Protein AF-A0A976DNS8-F1 (afdb_monomer)

Secondary structure (DSSP, 8-state):
--HHHHHHHHHHHHHHHHHHHHHHHHHHHHHTTTT-TTS--TTHHHHHHHHHHHHHHHHHHHHHHHHS-----PPP--TTTT--------

pLDDT: mean 77.88, std 12.43, range [51.97, 95.5]

Structure (mmCIF, N/CA/C/O backbone):
data_AF-A0A976DNS8-F1
#
_entry.id   AF-A0A976DNS8-F1
#
loop_
_atom_site.group_PDB
_atom_site.id
_atom_site.type_symbol
_atom_site.label_atom_id
_atom_site.label_alt_id
_atom_site.label_comp_id
_atom_site.label_asym_id
_atom_site.label_entity_id
_atom_site.label_seq_id
_atom_site.pdbx_PDB_ins_code
_atom_site.Cartn_x
_atom_site.Cartn_y
_atom_site.Cartn_z
_atom_site.occupancy
_atom_site.B_iso_or_equiv
_atom_site.auth_seq_id
_atom_site.auth_comp_id
_atom_site.auth_asym_id
_atom_site.auth_atom_id
_atom_site.pdbx_PDB_model_num
ATOM 1 N N . LEU A 1 1 ? 23.045 8.433 -5.339 1.00 54.03 1 LEU A N 1
ATOM 2 C CA . LEU A 1 1 ? 21.920 9.071 -4.607 1.00 54.03 1 LEU A CA 1
ATOM 3 C C . LEU A 1 1 ? 21.160 10.069 -5.500 1.00 54.03 1 LEU A C 1
ATOM 5 O O . LEU A 1 1 ? 20.790 11.138 -5.047 1.00 54.03 1 LEU A O 1
ATOM 9 N N . GLY A 1 2 ? 20.943 9.736 -6.779 1.00 84.44 2 GLY A N 1
ATOM 10 C CA . GLY A 1 2 ? 20.151 10.562 -7.702 1.00 84.44 2 GLY A CA 1
ATOM 11 C C . GLY A 1 2 ? 18.684 10.124 -7.729 1.00 84.44 2 GLY A C 1
ATOM 12 O O . GLY A 1 2 ? 18.207 9.519 -6.769 1.00 84.44 2 GLY A O 1
ATOM 13 N N . ALA A 1 3 ? 18.000 10.343 -8.854 1.00 87.69 3 ALA A N 1
ATOM 14 C CA . ALA A 1 3 ? 16.566 10.086 -9.052 1.00 87.69 3 ALA A CA 1
ATOM 15 C C . ALA A 1 3 ? 16.037 8.753 -8.476 1.00 87.69 3 ALA A C 1
ATOM 17 O O . ALA A 1 3 ? 14.955 8.714 -7.901 1.00 87.69 3 ALA A O 1
ATOM 18 N N . TRP A 1 4 ? 16.815 7.670 -8.550 1.00 87.81 4 TRP A N 1
ATOM 19 C CA . TRP A 1 4 ? 16.428 6.362 -8.009 1.00 87.81 4 TRP A CA 1
ATOM 20 C C . TRP A 1 4 ? 16.285 6.332 -6.476 1.00 87.81 4 TRP A C 1
ATOM 22 O O . TRP A 1 4 ? 15.368 5.711 -5.943 1.00 87.81 4 TRP A O 1
ATOM 32 N N . GLY A 1 5 ? 17.168 7.029 -5.753 1.00 91.38 5 GLY A N 1
ATOM 33 C CA . GLY A 1 5 ? 17.077 7.149 -4.295 1.00 91.38 5 GLY A CA 1
ATOM 34 C C . GLY A 1 5 ? 15.905 8.033 -3.871 1.00 91.38 5 GLY A C 1
ATOM 35 O O . GLY A 1 5 ? 15.183 7.682 -2.943 1.00 91.38 5 GLY A O 1
ATOM 36 N N . ALA A 1 6 ? 15.676 9.129 -4.604 1.00 92.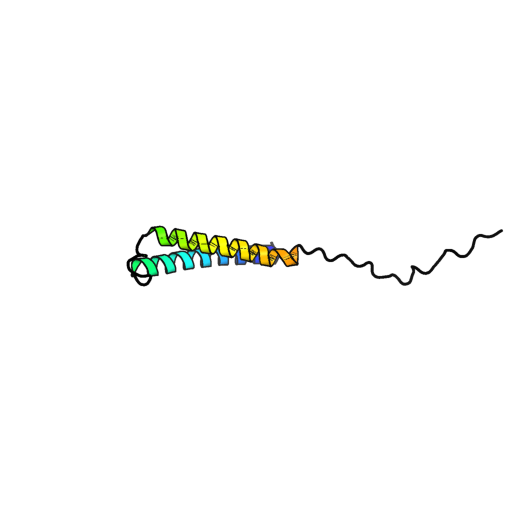62 6 ALA A N 1
ATOM 37 C CA . ALA A 1 6 ? 14.536 10.015 -4.383 1.00 92.62 6 ALA A CA 1
ATOM 38 C C . ALA A 1 6 ? 13.203 9.275 -4.580 1.00 92.62 6 ALA A C 1
ATOM 40 O O . ALA A 1 6 ? 12.352 9.309 -3.697 1.00 92.62 6 ALA A O 1
ATOM 41 N N . ALA A 1 7 ? 13.062 8.517 -5.674 1.00 92.69 7 ALA A N 1
ATOM 42 C CA . ALA A 1 7 ? 11.864 7.722 -5.944 1.00 92.69 7 ALA A CA 1
ATOM 43 C C . ALA A 1 7 ? 11.565 6.713 -4.821 1.00 92.69 7 ALA A C 1
ATOM 45 O O . ALA A 1 7 ? 10.422 6.602 -4.380 1.00 92.69 7 ALA A O 1
ATOM 46 N N . ARG A 1 8 ? 12.592 6.016 -4.308 1.00 91.75 8 ARG A N 1
ATOM 47 C CA . ARG A 1 8 ? 12.434 5.083 -3.179 1.00 91.75 8 ARG A CA 1
ATOM 48 C C . ARG A 1 8 ? 12.040 5.784 -1.884 1.00 91.75 8 ARG A C 1
ATOM 50 O O . ARG A 1 8 ? 11.158 5.291 -1.190 1.00 91.75 8 ARG A O 1
ATOM 57 N N . ALA A 1 9 ? 12.668 6.914 -1.566 1.00 94.69 9 ALA A N 1
ATOM 58 C CA . ALA A 1 9 ? 12.351 7.676 -0.362 1.00 94.69 9 ALA A CA 1
ATOM 59 C C . ALA A 1 9 ? 10.903 8.192 -0.385 1.00 94.69 9 ALA A C 1
ATOM 61 O O . ALA A 1 9 ? 10.187 8.043 0.604 1.00 94.69 9 ALA A O 1
ATOM 62 N N . THR A 1 10 ? 10.441 8.721 -1.523 1.00 93.38 10 THR A N 1
ATOM 63 C CA . THR A 1 10 ? 9.050 9.169 -1.689 1.00 93.38 10 THR A CA 1
ATOM 64 C C . THR A 1 10 ? 8.068 8.004 -1.612 1.00 93.38 10 THR A C 1
ATOM 66 O O . THR A 1 10 ? 7.070 8.108 -0.905 1.00 93.38 10 THR A O 1
ATOM 69 N N . ALA A 1 11 ? 8.354 6.882 -2.280 1.00 91.44 11 ALA A N 1
ATOM 70 C CA . ALA A 1 11 ? 7.493 5.701 -2.231 1.00 91.44 11 ALA A CA 1
ATOM 71 C C . ALA A 1 11 ? 7.373 5.135 -0.805 1.00 91.44 11 ALA A C 1
ATOM 73 O O . ALA A 1 11 ? 6.267 4.855 -0.350 1.00 91.44 11 ALA A O 1
ATOM 74 N N . ALA A 1 12 ? 8.490 5.025 -0.077 1.00 91.44 12 ALA A N 1
ATOM 75 C CA . ALA A 1 12 ? 8.493 4.567 1.311 1.00 91.44 12 ALA A CA 1
ATOM 76 C C . ALA A 1 12 ? 7.744 5.538 2.238 1.00 91.44 12 ALA A C 1
ATOM 78 O O . ALA A 1 12 ? 6.929 5.105 3.049 1.00 91.44 12 ALA A O 1
ATOM 79 N N . GLY A 1 13 ? 7.974 6.847 2.088 1.00 92.94 13 GLY A N 1
ATOM 80 C CA . GLY A 1 13 ? 7.280 7.869 2.871 1.00 92.94 13 GLY A CA 1
ATOM 81 C C . GLY A 1 13 ? 5.767 7.856 2.646 1.00 92.94 13 GLY A C 1
ATOM 82 O O . GLY A 1 13 ? 5.005 7.860 3.611 1.00 92.94 13 GLY A O 1
ATOM 83 N N . LEU A 1 14 ? 5.328 7.768 1.385 1.00 93.31 14 LEU A N 1
ATOM 84 C CA . LEU A 1 14 ? 3.908 7.651 1.042 1.00 93.31 14 LEU A CA 1
ATOM 85 C C . LEU A 1 14 ? 3.290 6.369 1.603 1.00 93.31 14 LEU A C 1
ATOM 87 O O . LEU A 1 14 ? 2.189 6.425 2.143 1.00 93.31 14 LEU A O 1
ATOM 91 N N . ALA A 1 15 ? 3.989 5.235 1.518 1.00 88.19 15 ALA A N 1
ATOM 92 C CA . ALA A 1 15 ? 3.496 3.971 2.060 1.00 88.19 15 ALA A CA 1
ATOM 93 C C . ALA A 1 15 ? 3.281 4.045 3.581 1.00 88.19 15 ALA A C 1
ATOM 95 O O . ALA A 1 15 ? 2.230 3.636 4.071 1.00 88.19 15 ALA A O 1
ATOM 96 N N . ILE A 1 16 ? 4.235 4.624 4.318 1.00 89.50 16 ILE A N 1
ATOM 97 C CA . ILE A 1 16 ? 4.131 4.808 5.773 1.00 89.50 16 ILE A CA 1
ATOM 98 C C . ILE A 1 16 ? 2.974 5.751 6.119 1.00 89.50 16 ILE A C 1
ATOM 100 O O . ILE A 1 16 ? 2.160 5.429 6.984 1.00 89.50 16 ILE A O 1
ATOM 104 N N . PHE A 1 17 ? 2.880 6.893 5.432 1.00 91.38 17 PHE A N 1
ATOM 105 C CA . PHE A 1 17 ? 1.819 7.872 5.665 1.00 91.38 17 PHE A CA 1
ATOM 106 C C . PHE A 1 17 ? 0.430 7.276 5.415 1.00 91.38 17 PHE A C 1
ATOM 108 O O . PHE A 1 17 ? -0.444 7.376 6.273 1.00 91.38 17 PHE A O 1
ATOM 115 N N . LEU A 1 18 ? 0.234 6.624 4.265 1.00 87.50 18 LEU A N 1
ATOM 116 C CA . LEU A 1 18 ? -1.047 6.019 3.907 1.00 87.50 18 LEU A CA 1
ATOM 117 C C . LEU A 1 18 ? -1.417 4.880 4.862 1.00 87.50 18 LEU A C 1
ATOM 119 O O . LEU A 1 18 ? -2.563 4.818 5.300 1.00 87.50 18 LEU A O 1
ATOM 123 N N . GLY A 1 19 ? -0.462 4.019 5.230 1.00 83.62 19 GLY A N 1
ATOM 124 C CA . GLY A 1 19 ? -0.700 2.931 6.183 1.00 83.62 19 GLY A CA 1
ATOM 125 C C . GLY A 1 19 ? -1.132 3.436 7.562 1.00 83.62 19 GLY A C 1
ATOM 126 O O . GLY A 1 19 ? -2.094 2.920 8.131 1.00 83.62 19 GLY A O 1
ATOM 127 N N . GLY A 1 20 ? -0.471 4.484 8.069 1.00 85.19 20 GLY A N 1
ATOM 128 C CA . GLY A 1 20 ? -0.852 5.141 9.322 1.00 85.19 20 GLY A CA 1
ATOM 129 C C . GLY A 1 20 ? -2.234 5.793 9.246 1.00 85.19 20 GLY A C 1
ATOM 130 O O . GLY A 1 20 ? -3.104 5.482 10.053 1.00 85.19 20 GLY A O 1
ATOM 131 N N . ALA A 1 21 ? -2.474 6.619 8.223 1.00 88.00 21 ALA A N 1
ATOM 132 C CA . ALA A 1 21 ? -3.744 7.325 8.051 1.00 88.00 21 ALA A CA 1
ATOM 133 C C . ALA A 1 21 ? -4.940 6.364 7.941 1.00 88.00 21 ALA A C 1
ATOM 135 O O . ALA A 1 21 ? -5.980 6.590 8.556 1.00 88.00 21 ALA A O 1
ATOM 136 N N . ILE A 1 22 ? -4.792 5.270 7.191 1.00 84.94 22 ILE A N 1
ATOM 137 C CA . ILE A 1 22 ? -5.833 4.248 7.045 1.00 84.94 22 ILE A CA 1
ATOM 138 C C . ILE A 1 22 ? -6.153 3.582 8.389 1.00 84.94 22 ILE A C 1
ATOM 140 O O . ILE A 1 22 ? -7.329 3.419 8.731 1.00 84.94 22 ILE A O 1
ATOM 144 N N . ARG A 1 23 ? -5.121 3.203 9.153 1.00 80.19 23 ARG A N 1
ATOM 145 C CA . ARG A 1 23 ? -5.281 2.599 10.481 1.00 80.19 23 ARG A CA 1
ATOM 146 C C . ARG A 1 23 ? -6.032 3.539 11.422 1.00 80.19 23 ARG A C 1
ATOM 148 O O . ARG A 1 23 ? -6.989 3.105 12.062 1.00 80.19 23 ARG A O 1
ATOM 155 N N . ASP A 1 24 ? -5.625 4.803 11.463 1.00 84.00 24 ASP A N 1
ATOM 156 C CA . ASP A 1 24 ? -6.183 5.798 12.378 1.00 84.00 24 ASP A CA 1
ATOM 157 C C . ASP A 1 24 ? -7.636 6.140 12.026 1.00 84.00 24 ASP A C 1
ATOM 159 O O . ASP A 1 24 ? -8.496 6.146 12.905 1.00 84.00 24 ASP A O 1
ATOM 163 N N . ILE A 1 25 ? -7.950 6.342 10.739 1.00 84.25 25 ILE A N 1
ATOM 164 C CA . ILE A 1 25 ? -9.328 6.597 10.281 1.00 84.25 25 ILE A CA 1
ATOM 165 C C . ILE A 1 25 ? -10.234 5.414 10.624 1.00 84.25 25 ILE A C 1
ATOM 167 O O . ILE A 1 25 ? -11.347 5.612 11.111 1.00 84.25 25 ILE A O 1
ATOM 171 N N . THR A 1 26 ? -9.767 4.185 10.393 1.00 77.12 26 THR A N 1
ATOM 172 C CA . THR A 1 26 ? -10.560 2.982 10.679 1.00 77.12 26 THR A CA 1
ATOM 173 C C . THR A 1 26 ? -10.792 2.817 12.178 1.00 77.12 26 THR A C 1
ATOM 175 O O . THR A 1 26 ? -11.917 2.531 12.586 1.00 77.12 26 THR A O 1
ATOM 178 N N . GLY A 1 27 ? -9.761 3.050 12.998 1.00 77.38 27 GLY A N 1
ATOM 179 C CA . GLY A 1 27 ? -9.886 3.061 14.456 1.00 77.38 27 GLY A CA 1
ATOM 180 C C . GLY A 1 27 ? -10.905 4.096 14.928 1.00 77.38 27 GLY A C 1
ATOM 181 O O . GLY A 1 27 ? -11.839 3.755 15.647 1.00 77.38 27 GLY A O 1
ATOM 182 N N . HIS A 1 28 ? -10.809 5.327 14.423 1.00 80.19 28 HIS A N 1
ATOM 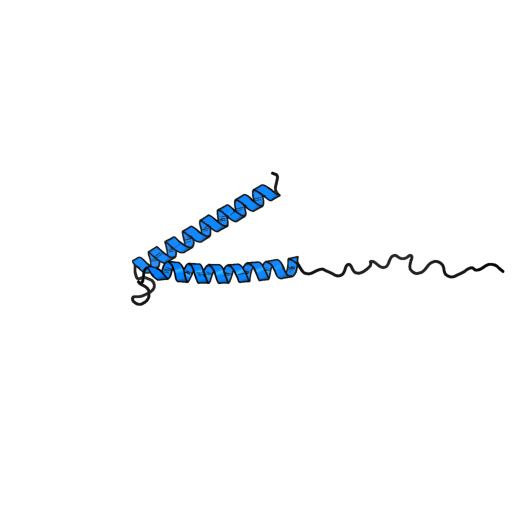183 C CA . HIS A 1 28 ? -11.745 6.397 14.757 1.00 80.19 28 HIS A CA 1
ATOM 184 C C . HIS A 1 28 ? -13.187 6.071 14.321 1.00 80.19 28 HIS A C 1
ATOM 186 O O . HIS A 1 28 ? -14.138 6.349 15.049 1.00 80.19 28 HIS A O 1
ATOM 192 N N . LEU A 1 29 ? -13.391 5.461 13.149 1.00 77.31 29 LEU A N 1
ATOM 193 C CA . LEU A 1 29 ? -14.722 5.033 12.693 1.00 77.31 29 LEU A CA 1
ATOM 194 C C . LEU A 1 29 ? -15.313 3.906 13.556 1.00 77.31 29 LEU A C 1
ATOM 196 O O . LEU A 1 29 ? -16.527 3.892 13.779 1.00 77.31 29 LEU A O 1
ATOM 200 N N . ALA A 1 30 ? -14.473 2.986 14.036 1.00 74.50 30 ALA A N 1
ATOM 201 C CA . ALA A 1 30 ? -14.876 1.906 14.933 1.00 74.50 30 ALA A CA 1
ATOM 202 C C . ALA A 1 30 ? -15.232 2.430 16.334 1.00 74.50 30 ALA A C 1
ATOM 204 O O . ALA A 1 30 ? -16.298 2.101 16.854 1.00 74.50 30 ALA A O 1
ATOM 205 N N . GLU A 1 31 ? -14.400 3.306 16.909 1.00 74.81 31 GLU A N 1
ATOM 206 C CA . GLU A 1 31 ? -14.635 3.934 18.219 1.00 74.81 31 GLU A CA 1
ATOM 207 C C . GLU A 1 31 ? -15.922 4.765 18.243 1.00 74.81 31 GLU A C 1
ATOM 209 O O . GLU A 1 31 ? -16.691 4.700 19.200 1.00 74.81 31 GLU A O 1
ATOM 214 N N . ASN A 1 32 ? -16.204 5.499 17.164 1.00 75.00 32 ASN A N 1
ATOM 215 C CA . ASN A 1 32 ? -17.434 6.282 17.041 1.00 75.00 32 ASN A CA 1
ATOM 216 C C . ASN A 1 32 ? -18.676 5.4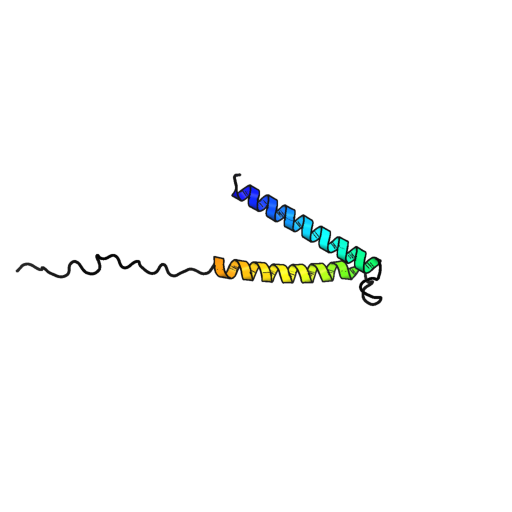29 16.712 1.00 75.00 32 ASN A C 1
ATOM 218 O O . ASN A 1 32 ? -19.763 5.979 16.534 1.00 75.00 32 ASN A O 1
ATOM 222 N N . GLY A 1 33 ? -18.541 4.101 16.588 1.00 67.44 33 GLY A N 1
ATOM 223 C CA . GLY A 1 33 ? -19.652 3.181 16.322 1.00 67.44 33 GLY A CA 1
ATOM 224 C C . GLY A 1 33 ? -20.303 3.343 14.943 1.00 67.44 33 GLY A C 1
ATOM 225 O O . GLY A 1 33 ? -21.359 2.761 14.691 1.00 67.44 33 GLY A O 1
ATOM 226 N N . VAL A 1 34 ? -19.683 4.106 14.034 1.00 70.81 34 VAL A N 1
ATOM 227 C CA . VAL A 1 34 ? -20.220 4.431 12.697 1.00 70.81 34 VAL A CA 1
ATOM 228 C C . VAL A 1 34 ? -20.271 3.191 11.800 1.00 70.81 34 VAL A C 1
ATOM 230 O O . VAL A 1 34 ? -21.131 3.086 10.930 1.00 70.81 34 VAL A O 1
ATOM 233 N N . LEU A 1 35 ? -19.385 2.222 12.044 1.00 68.06 35 LEU A N 1
ATOM 234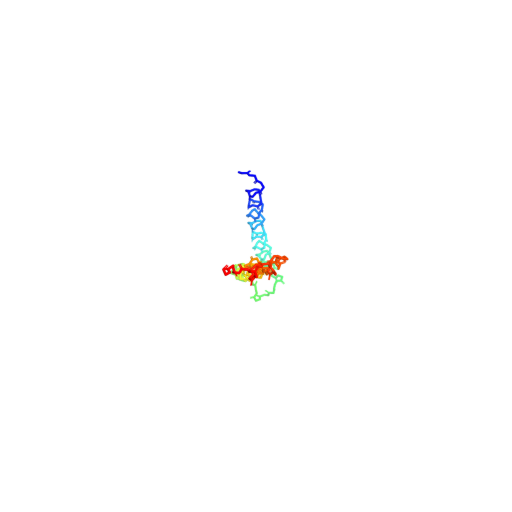 C CA . LEU A 1 35 ? -19.357 0.929 11.351 1.00 68.06 35 LEU A CA 1
ATOM 235 C C . LEU A 1 35 ? -20.466 -0.032 11.826 1.00 68.06 35 LEU A C 1
ATOM 237 O O . LEU A 1 35 ? -20.682 -1.076 11.215 1.00 68.06 35 LEU A O 1
ATOM 241 N N . GLY A 1 36 ? -21.200 0.332 12.881 1.00 67.38 36 GLY A N 1
ATOM 242 C CA . GLY A 1 36 ? -22.279 -0.453 13.467 1.00 67.38 36 GLY A CA 1
ATOM 243 C C . GLY A 1 36 ? -21.876 -1.152 14.772 1.00 67.38 36 GLY A C 1
ATOM 244 O O . GLY A 1 36 ? -20.697 -1.405 15.018 1.00 67.38 36 GLY A O 1
ATOM 245 N N . PRO A 1 37 ? -22.852 -1.505 15.627 1.00 64.44 37 PRO A N 1
ATOM 246 C CA . PRO A 1 37 ? -22.597 -2.014 16.978 1.00 64.44 37 PRO A CA 1
ATOM 247 C C . PRO A 1 37 ? -21.884 -3.376 17.026 1.00 64.44 37 PRO A C 1
ATOM 249 O O . PRO A 1 37 ? -21.323 -3.723 18.059 1.00 64.44 37 PRO A O 1
ATOM 252 N N . ALA A 1 38 ? -21.873 -4.132 15.922 1.00 64.44 38 ALA A N 1
ATOM 253 C CA . ALA A 1 38 ? -21.120 -5.382 15.785 1.00 64.44 38 ALA A CA 1
ATOM 254 C C . ALA A 1 38 ? -19.628 -5.169 15.454 1.00 64.44 38 ALA A C 1
ATOM 256 O O . ALA A 1 38 ? -18.860 -6.128 15.471 1.00 64.44 38 ALA A O 1
ATOM 257 N N . LEU A 1 39 ? -19.226 -3.932 15.131 1.00 60.72 39 LEU A N 1
ATOM 258 C CA . LEU A 1 39 ? -17.887 -3.566 14.672 1.00 60.72 39 LEU A CA 1
ATOM 259 C C . LEU A 1 39 ? -17.185 -2.566 15.616 1.00 60.72 39 LEU A C 1
ATOM 261 O O . LEU A 1 39 ? -16.496 -1.652 15.171 1.00 60.72 39 LEU A O 1
ATOM 265 N N . THR A 1 40 ? -17.369 -2.734 16.926 1.00 62.94 40 THR A N 1
ATOM 266 C CA . THR A 1 40 ? -16.799 -1.871 17.983 1.00 62.94 40 THR A CA 1
ATOM 267 C C . THR A 1 40 ? -15.567 -2.467 18.671 1.00 62.94 40 THR A C 1
ATOM 269 O O . THR A 1 40 ? -14.992 -1.842 19.559 1.00 62.94 40 THR A O 1
ATOM 272 N N . ASP A 1 41 ? -15.143 -3.672 18.275 1.00 67.94 41 ASP A N 1
ATOM 273 C CA . ASP A 1 41 ? -13.974 -4.336 18.853 1.00 67.94 41 ASP A CA 1
ATOM 274 C C . ASP A 1 41 ? -12.668 -3.622 18.425 1.00 67.94 41 ASP A C 1
ATOM 276 O O . ASP A 1 41 ? -12.435 -3.449 17.221 1.00 67.94 41 ASP A O 1
ATOM 280 N N . PRO A 1 42 ? -11.775 -3.246 19.366 1.00 64.06 42 PRO A N 1
ATOM 281 C CA . PRO A 1 42 ? -10.477 -2.630 19.064 1.00 64.06 42 PRO A CA 1
ATOM 282 C C . PRO A 1 42 ? -9.601 -3.427 18.079 1.00 64.06 42 PRO A C 1
ATOM 284 O O . PRO A 1 42 ? -8.724 -2.864 17.419 1.00 64.06 42 PRO A O 1
ATOM 287 N N . THR A 1 43 ? -9.817 -4.739 17.949 1.00 68.62 43 THR A N 1
ATOM 288 C CA . THR A 1 43 ? -9.085 -5.616 17.019 1.00 68.62 43 THR A CA 1
ATOM 289 C C . THR A 1 43 ? -9.432 -5.385 15.541 1.00 68.62 43 THR A C 1
ATOM 291 O O . THR A 1 43 ? -8.684 -5.814 14.654 1.00 68.62 43 THR A O 1
ATOM 294 N N . LEU A 1 44 ? -10.505 -4.649 15.234 1.00 72.44 44 LEU A N 1
ATOM 295 C CA . LEU A 1 44 ? -10.924 -4.378 13.853 1.00 72.44 44 LEU A CA 1
ATOM 296 C C . LEU A 1 44 ? -9.954 -3.501 13.072 1.00 72.44 44 LEU A C 1
ATOM 298 O O . LEU A 1 44 ? -9.785 -3.716 11.870 1.00 72.44 44 LEU A O 1
ATOM 302 N N . GLY A 1 45 ? -9.256 -2.584 13.748 1.00 68.75 45 GLY A N 1
ATOM 303 C CA . GLY A 1 45 ? -8.199 -1.799 13.113 1.00 68.75 45 GLY A CA 1
ATOM 304 C C . GLY A 1 45 ? -7.118 -2.693 12.495 1.00 68.75 45 GLY A C 1
ATOM 305 O O . GLY A 1 45 ? -6.671 -2.443 11.378 1.00 68.75 45 GLY A O 1
ATOM 306 N N . TYR A 1 46 ? -6.759 -3.793 13.166 1.00 71.19 46 TYR A N 1
ATOM 307 C CA . TYR A 1 46 ? -5.781 -4.756 12.652 1.00 71.19 46 TYR A CA 1
ATOM 308 C C . TYR A 1 46 ? -6.330 -5.587 11.488 1.00 71.19 46 TYR A C 1
ATOM 310 O O . TYR A 1 46 ? -5.628 -5.796 10.500 1.00 71.19 46 TYR A O 1
ATOM 318 N N . THR A 1 47 ? -7.592 -6.019 11.560 1.00 79.44 47 THR A N 1
ATOM 319 C CA . THR A 1 47 ? -8.219 -6.815 10.488 1.00 79.44 47 THR A CA 1
ATOM 320 C C . THR A 1 47 ? -8.345 -6.019 9.186 1.00 79.44 47 THR A C 1
ATOM 322 O O . THR A 1 47 ? -8.104 -6.563 8.104 1.00 79.44 47 THR A O 1
ATOM 325 N N . PHE A 1 48 ? -8.674 -4.727 9.277 1.00 79.38 48 PHE A N 1
ATOM 326 C CA . PHE A 1 48 ? -8.744 -3.843 8.113 1.00 79.38 48 PHE A CA 1
ATOM 327 C C . PHE A 1 48 ? -7.374 -3.656 7.456 1.00 79.38 48 PHE A C 1
ATOM 329 O O . PHE A 1 48 ? -7.250 -3.818 6.242 1.00 79.38 48 PHE A O 1
ATOM 336 N N . VAL A 1 49 ? -6.338 -3.369 8.256 1.00 78.75 49 VAL A N 1
ATOM 337 C CA . VAL A 1 49 ? -4.958 -3.239 7.758 1.00 78.75 49 VAL A CA 1
ATOM 338 C C . VAL A 1 49 ? -4.522 -4.527 7.067 1.00 78.75 49 VAL A C 1
ATOM 340 O O . VAL A 1 49 ? -4.015 -4.466 5.953 1.00 78.75 49 VAL A O 1
ATOM 343 N N . TYR A 1 50 ? -4.822 -5.686 7.654 1.00 84.88 50 TYR A N 1
ATOM 344 C CA . TYR A 1 50 ? -4.515 -6.984 7.056 1.00 84.88 50 TYR A CA 1
ATOM 345 C C . TYR A 1 50 ? -5.155 -7.168 5.668 1.00 84.88 50 TYR A C 1
ATOM 347 O O . TYR A 1 50 ? -4.506 -7.617 4.724 1.00 84.88 50 TYR A O 1
ATOM 355 N N . HIS A 1 51 ? -6.419 -6.770 5.500 1.00 85.50 51 HIS A N 1
ATOM 356 C CA . HIS A 1 51 ? -7.084 -6.845 4.195 1.00 85.50 51 HIS A CA 1
ATOM 357 C C . HIS A 1 51 ? -6.500 -5.842 3.194 1.00 85.50 51 HIS A C 1
ATOM 359 O O . HIS A 1 51 ? -6.343 -6.168 2.014 1.00 85.50 51 HIS A O 1
ATOM 365 N N . ALA A 1 52 ? -6.139 -4.644 3.657 1.00 85.56 52 ALA A N 1
ATOM 366 C CA . ALA A 1 52 ? -5.465 -3.651 2.831 1.00 85.56 52 ALA A CA 1
ATOM 367 C C . ALA A 1 52 ? -4.089 -4.153 2.354 1.00 85.56 52 ALA A C 1
ATOM 369 O O . ALA A 1 52 ? -3.768 -4.017 1.174 1.00 85.56 52 ALA A O 1
ATOM 370 N N . GLU A 1 53 ? -3.309 -4.791 3.230 1.00 86.75 53 GLU A N 1
ATOM 371 C CA . GLU A 1 53 ? -2.026 -5.418 2.892 1.00 86.75 53 GLU A CA 1
ATOM 372 C C . GLU A 1 53 ? -2.192 -6.514 1.837 1.00 86.75 53 GLU A C 1
ATOM 374 O O . GLU A 1 53 ? -1.470 -6.512 0.838 1.00 86.75 53 GLU A O 1
ATOM 379 N N . ILE A 1 54 ? -3.179 -7.404 1.994 1.00 91.69 54 ILE A N 1
ATOM 380 C CA . ILE A 1 54 ? -3.497 -8.424 0.983 1.00 91.69 54 ILE A CA 1
ATOM 381 C C . ILE A 1 54 ? -3.824 -7.764 -0.362 1.00 91.69 54 ILE A C 1
ATOM 383 O O . ILE A 1 54 ? -3.285 -8.165 -1.397 1.00 91.69 54 ILE A O 1
ATOM 387 N N . GLY A 1 55 ? -4.665 -6.727 -0.362 1.00 89.62 55 GLY A N 1
ATOM 388 C CA . GLY A 1 55 ? -4.996 -5.972 -1.571 1.00 89.62 55 GLY A CA 1
ATOM 389 C C . GLY A 1 55 ? -3.763 -5.349 -2.235 1.00 89.62 55 GLY A C 1
ATOM 390 O O . GLY A 1 55 ? -3.618 -5.415 -3.458 1.00 89.62 55 GLY A O 1
ATOM 391 N N . LEU A 1 56 ? -2.838 -4.805 -1.441 1.00 87.50 56 LEU A N 1
ATOM 392 C CA . LEU A 1 56 ? -1.579 -4.236 -1.926 1.00 87.50 56 LEU A CA 1
ATOM 393 C C . LEU A 1 56 ? -0.638 -5.295 -2.503 1.00 87.50 56 LEU A C 1
ATOM 395 O O . LEU A 1 56 ? -0.011 -5.038 -3.531 1.00 87.50 56 LEU A O 1
ATOM 399 N N . LEU A 1 57 ? -0.567 -6.489 -1.908 1.00 92.69 57 LEU A N 1
ATOM 400 C CA . LEU A 1 57 ? 0.185 -7.606 -2.485 1.00 92.69 57 LEU A CA 1
ATOM 401 C C . LEU A 1 57 ? -0.342 -7.938 -3.884 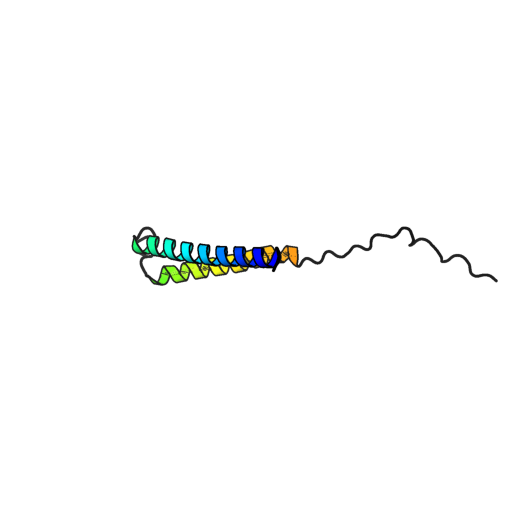1.00 92.69 57 LEU A C 1
ATOM 403 O O . LEU A 1 57 ? 0.439 -7.974 -4.836 1.00 92.69 57 LEU A O 1
ATOM 407 N N . PHE A 1 58 ? -1.659 -8.067 -4.055 1.00 95.50 58 PHE A N 1
ATOM 408 C CA . PHE A 1 58 ? -2.246 -8.276 -5.381 1.00 95.50 58 PHE A CA 1
ATOM 409 C C . PHE A 1 58 ? -1.970 -7.117 -6.340 1.00 95.50 58 PHE A C 1
ATOM 411 O O . PHE A 1 58 ? -1.595 -7.359 -7.487 1.00 95.50 58 PHE A O 1
ATOM 418 N N . LEU A 1 59 ? -2.089 -5.869 -5.883 1.00 90.56 59 LEU A N 1
ATOM 419 C CA . LEU A 1 59 ? -1.775 -4.697 -6.701 1.00 90.56 59 LEU A CA 1
ATOM 420 C C . LEU A 1 59 ? -0.321 -4.732 -7.193 1.00 90.56 59 LEU A C 1
ATOM 422 O O . LEU A 1 59 ? -0.058 -4.477 -8.370 1.00 90.56 59 LEU A O 1
ATOM 426 N N . THR A 1 60 ? 0.622 -5.093 -6.319 1.00 91.38 60 THR A N 1
ATOM 427 C CA . THR A 1 60 ? 2.035 -5.208 -6.701 1.00 91.38 60 THR A CA 1
ATOM 428 C C . THR A 1 60 ? 2.266 -6.337 -7.700 1.00 91.38 60 THR A C 1
ATOM 430 O O . THR A 1 60 ? 3.033 -6.151 -8.640 1.00 91.38 60 THR A O 1
ATOM 433 N N . LEU A 1 61 ? 1.558 -7.464 -7.573 1.00 93.38 61 LEU A N 1
ATOM 434 C CA . LEU A 1 61 ? 1.618 -8.560 -8.543 1.00 93.38 61 LEU A CA 1
ATOM 435 C C . LEU A 1 61 ? 1.065 -8.139 -9.911 1.00 93.38 61 LEU A C 1
ATOM 437 O O . LEU A 1 61 ? 1.682 -8.431 -10.936 1.00 93.38 61 LEU A O 1
ATOM 441 N N . VAL A 1 62 ? -0.052 -7.407 -9.936 1.00 93.75 62 VAL A N 1
ATOM 442 C CA . VAL A 1 62 ? -0.631 -6.846 -11.168 1.00 93.75 62 VAL A CA 1
ATOM 443 C C . VAL A 1 62 ? 0.347 -5.884 -11.842 1.00 93.75 62 VAL A C 1
ATOM 445 O O . VAL A 1 62 ? 0.528 -5.957 -13.056 1.00 93.75 62 VAL A O 1
ATOM 448 N N . ALA A 1 63 ? 1.015 -5.023 -11.070 1.00 92.06 63 ALA A N 1
ATOM 449 C CA . ALA A 1 63 ? 2.035 -4.113 -11.591 1.00 92.06 63 ALA A CA 1
ATOM 450 C C . ALA A 1 63 ? 3.294 -4.854 -12.081 1.00 92.06 63 ALA A C 1
ATOM 452 O O . ALA A 1 63 ? 3.893 -4.463 -13.085 1.00 92.06 63 ALA A O 1
ATOM 453 N N . LEU A 1 64 ? 3.687 -5.934 -11.398 1.00 92.25 64 LEU A N 1
ATOM 454 C CA . LEU A 1 64 ? 4.850 -6.748 -11.750 1.00 92.25 64 LEU A CA 1
ATOM 455 C C . LEU A 1 64 ? 4.625 -7.539 -13.047 1.00 92.25 64 LEU A C 1
ATOM 457 O O . LEU A 1 64 ? 5.550 -7.648 -13.847 1.00 92.25 64 LEU A O 1
ATOM 461 N N . GLY A 1 65 ? 3.409 -8.040 -13.288 1.00 91.12 65 GLY A N 1
ATOM 462 C CA . GLY A 1 65 ? 3.041 -8.845 -14.462 1.00 91.12 65 GLY A CA 1
ATOM 463 C C . GLY A 1 65 ? 3.548 -8.313 -15.816 1.00 91.12 65 GLY A C 1
ATOM 464 O O . GLY A 1 65 ? 4.273 -9.031 -16.507 1.00 91.12 65 GLY A O 1
ATOM 465 N N . PRO A 1 66 ? 3.226 -7.071 -16.223 1.00 88.00 66 PRO A N 1
ATOM 466 C CA . PRO A 1 66 ? 3.744 -6.492 -17.461 1.00 88.00 66 PRO A CA 1
ATOM 467 C C . PRO A 1 66 ? 5.249 -6.201 -17.402 1.00 88.00 66 PRO A C 1
ATOM 469 O O . PRO A 1 66 ? 5.908 -6.270 -18.436 1.00 88.00 66 PRO A O 1
ATOM 472 N N . LEU A 1 67 ? 5.804 -5.911 -16.220 1.00 85.25 67 LEU A N 1
ATOM 473 C CA . LEU A 1 67 ? 7.222 -5.581 -16.051 1.00 85.25 67 LEU A CA 1
ATOM 474 C C . LEU A 1 67 ? 8.134 -6.801 -16.248 1.00 85.25 67 LEU A C 1
ATOM 476 O O . LEU A 1 67 ? 9.249 -6.663 -16.745 1.00 85.25 67 LEU A O 1
ATOM 480 N N . VAL A 1 68 ? 7.652 -7.996 -15.893 1.00 90.44 68 VAL A N 1
ATOM 481 C CA . VAL A 1 68 ? 8.373 -9.268 -16.089 1.00 90.44 68 VAL A CA 1
ATOM 482 C C . VAL A 1 68 ? 8.051 -9.943 -17.419 1.00 90.44 68 VAL A C 1
ATOM 484 O O . VAL A 1 68 ? 8.632 -10.981 -17.739 1.00 90.44 68 VAL A O 1
ATOM 487 N N . ARG A 1 69 ? 7.133 -9.379 -18.215 1.00 83.25 69 ARG A N 1
ATOM 488 C CA . ARG A 1 69 ? 6.810 -9.906 -19.539 1.00 83.25 69 ARG A CA 1
ATOM 489 C C . ARG A 1 69 ? 7.996 -9.657 -20.467 1.00 83.25 69 ARG A C 1
ATOM 491 O O . ARG A 1 69 ? 8.114 -8.602 -21.083 1.00 83.25 69 ARG A O 1
ATOM 498 N N . VAL A 1 70 ? 8.865 -10.657 -20.579 1.00 71.50 70 VAL A N 1
ATOM 499 C CA . VAL A 1 70 ? 9.940 -10.683 -21.570 1.00 71.50 70 VAL A CA 1
ATOM 500 C C . VAL A 1 70 ? 9.277 -10.701 -22.944 1.00 71.50 70 VAL A C 1
ATOM 502 O O . VAL A 1 70 ? 8.724 -11.714 -23.369 1.00 71.50 70 VAL A O 1
ATOM 505 N N . ALA A 1 71 ? 9.267 -9.559 -23.628 1.00 70.94 71 ALA A N 1
ATOM 506 C CA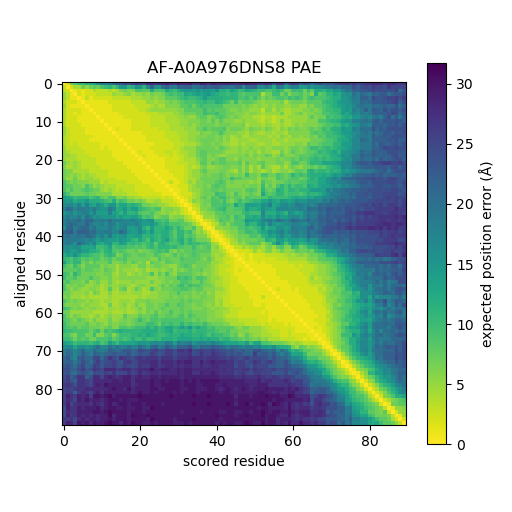 . ALA A 1 71 ? 8.977 -9.549 -25.049 1.00 70.94 71 ALA A CA 1
ATOM 507 C C . ALA A 1 71 ? 10.073 -10.388 -25.720 1.00 70.94 71 ALA A C 1
ATOM 509 O O . ALA A 1 71 ? 11.253 -10.094 -25.498 1.00 70.94 71 ALA A O 1
ATOM 510 N N . PRO A 1 72 ? 9.739 -11.420 -26.519 1.00 67.94 72 PRO A N 1
ATOM 511 C CA . PRO A 1 72 ? 10.720 -11.975 -27.429 1.00 67.94 72 PRO A CA 1
ATOM 512 C C . PRO A 1 72 ? 11.243 -10.789 -28.231 1.00 67.94 72 PRO A C 1
ATOM 514 O O . PRO A 1 72 ? 10.458 -10.088 -28.874 1.00 67.94 72 PRO A O 1
ATOM 517 N N . LEU A 1 73 ? 12.544 -10.515 -28.136 1.00 65.94 73 LEU A N 1
ATOM 518 C CA . LEU A 1 73 ? 13.231 -9.699 -29.123 1.00 65.94 73 LEU A CA 1
ATOM 519 C C . LEU A 1 73 ? 13.003 -10.432 -30.441 1.00 65.94 73 LEU A C 1
ATOM 521 O O . LEU A 1 73 ? 13.729 -11.369 -30.755 1.00 65.94 73 LEU A O 1
ATOM 525 N N . ALA A 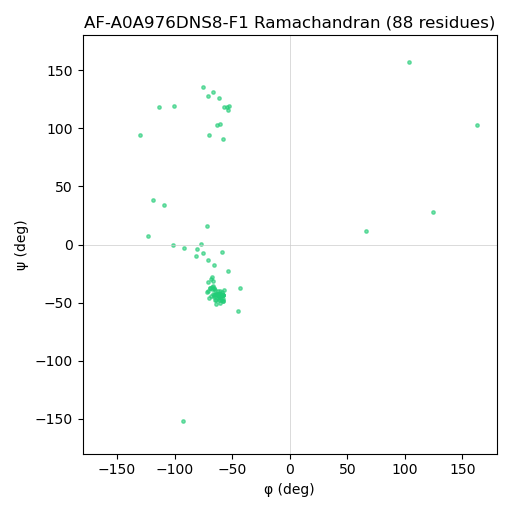1 74 ? 11.925 -10.094 -31.151 1.00 66.38 74 ALA A N 1
ATOM 526 C CA . ALA A 1 74 ? 11.716 -10.574 -32.498 1.00 66.38 74 ALA A CA 1
ATOM 527 C C . ALA A 1 74 ? 12.993 -10.179 -33.242 1.00 66.38 7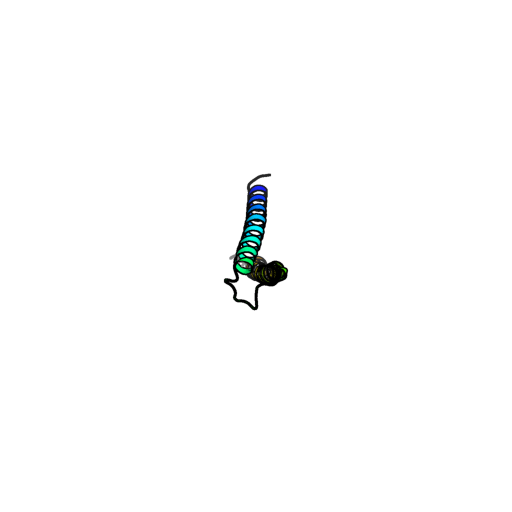4 ALA A C 1
ATOM 529 O O . ALA A 1 74 ? 13.313 -8.981 -33.254 1.00 66.38 74 ALA A O 1
ATOM 530 N N . PRO A 1 75 ? 13.770 -11.141 -33.772 1.00 64.75 75 PRO A N 1
ATOM 531 C CA . PRO A 1 75 ? 14.937 -10.806 -34.558 1.00 64.75 75 PRO A CA 1
ATOM 532 C C . PRO A 1 75 ? 14.448 -9.860 -35.646 1.00 64.75 75 PRO A C 1
ATOM 534 O O . PRO A 1 75 ? 13.574 -10.221 -36.433 1.00 64.75 75 PRO A O 1
ATOM 537 N N . LYS A 1 76 ? 14.929 -8.613 -35.636 1.00 67.81 76 LYS A N 1
ATOM 538 C CA . LYS A 1 76 ? 14.711 -7.707 -36.759 1.00 67.81 76 LYS A CA 1
ATOM 539 C C . LYS A 1 76 ? 15.288 -8.460 -37.958 1.00 67.81 76 LYS A C 1
ATOM 541 O O . LYS A 1 76 ? 16.483 -8.745 -37.900 1.00 67.81 76 LYS A O 1
ATOM 546 N N . PRO A 1 77 ? 14.503 -8.814 -38.992 1.00 63.28 77 PRO A N 1
ATOM 547 C CA . PRO A 1 77 ? 15.070 -9.428 -40.177 1.00 63.28 77 PRO A CA 1
ATOM 548 C C . PRO A 1 77 ? 16.058 -8.411 -40.741 1.00 63.28 77 PRO A C 1
ATOM 550 O O . PRO A 1 77 ? 15.666 -7.356 -41.248 1.00 63.28 77 PRO A O 1
ATOM 553 N N . THR A 1 78 ? 17.349 -8.647 -40.539 1.00 66.69 78 THR A N 1
ATOM 554 C CA . THR A 1 78 ? 18.383 -7.906 -41.239 1.00 66.69 78 THR A CA 1
ATOM 555 C C . THR A 1 78 ? 18.245 -8.301 -42.697 1.00 66.69 78 THR A C 1
ATOM 557 O O . THR A 1 78 ? 18.124 -9.479 -43.022 1.00 66.69 78 THR A O 1
ATOM 560 N N . ALA A 1 79 ? 18.223 -7.311 -43.586 1.00 60.81 79 ALA A N 1
ATOM 561 C CA . ALA A 1 79 ? 18.100 -7.529 -45.026 1.00 60.81 79 ALA A CA 1
ATOM 562 C C . ALA A 1 79 ? 19.232 -8.405 -45.618 1.00 60.81 79 ALA A C 1
ATOM 564 O O . ALA A 1 79 ? 19.136 -8.794 -46.778 1.00 60.81 79 ALA A O 1
ATOM 565 N N . ASP A 1 80 ? 20.241 -8.745 -44.808 1.00 57.56 80 ASP A N 1
ATOM 566 C CA . ASP A 1 80 ? 21.367 -9.629 -45.113 1.00 57.56 80 ASP A CA 1
ATOM 567 C C . ASP A 1 80 ? 21.086 -11.132 -45.007 1.00 57.56 80 ASP A C 1
ATOM 569 O O . ASP A 1 80 ? 21.926 -11.917 -45.433 1.00 57.56 80 ASP A O 1
ATOM 573 N N . ASP A 1 81 ? 19.898 -11.576 -44.578 1.00 57.03 81 ASP A N 1
ATOM 574 C CA . ASP A 1 81 ? 19.542 -13.01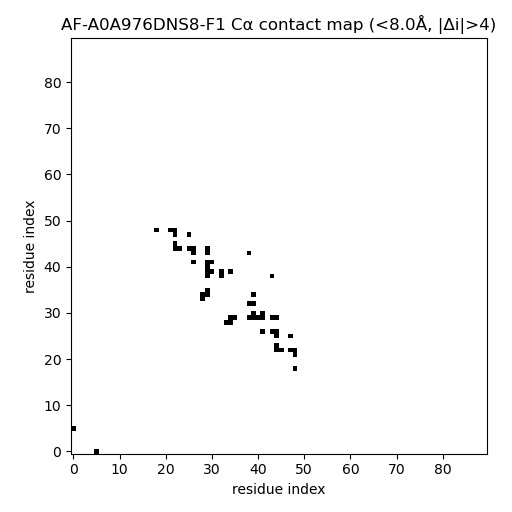5 -44.595 1.00 57.03 81 ASP A CA 1
ATOM 575 C C . ASP A 1 81 ? 19.291 -13.564 -46.026 1.00 57.03 81 ASP A C 1
ATOM 577 O O . ASP A 1 81 ? 18.677 -14.608 -46.237 1.00 57.03 81 ASP A O 1
ATOM 581 N N . ARG A 1 82 ? 19.740 -12.820 -47.049 1.00 60.72 82 ARG A N 1
ATOM 582 C CA . ARG A 1 82 ? 19.691 -13.174 -48.475 1.00 60.72 82 ARG A CA 1
ATOM 583 C C . ARG A 1 82 ? 21.057 -13.166 -49.171 1.00 60.72 82 ARG A C 1
ATOM 585 O O . ARG A 1 82 ? 21.092 -13.351 -50.385 1.00 60.72 82 ARG A O 1
ATOM 592 N N . PHE A 1 83 ? 22.170 -12.999 -48.454 1.00 58.97 83 PHE A N 1
ATOM 593 C CA . PHE A 1 83 ? 23.499 -12.980 -49.071 1.00 58.97 83 PHE A CA 1
ATOM 594 C C . PHE A 1 83 ? 24.366 -14.176 -48.662 1.00 58.97 83 PHE A C 1
ATOM 596 O O . PHE A 1 83 ? 24.755 -14.310 -47.508 1.00 58.97 83 PHE A O 1
ATOM 603 N N . GLY A 1 84 ? 24.744 -14.993 -49.656 1.00 63.91 84 GLY A N 1
ATOM 604 C CA . GLY A 1 84 ? 26.078 -15.606 -49.650 1.00 63.91 84 GLY A CA 1
ATOM 605 C C . GLY A 1 84 ? 26.210 -17.127 -49.735 1.00 63.91 84 GLY A C 1
ATOM 606 O O . GLY A 1 84 ? 27.216 -17.632 -49.258 1.00 63.91 84 GLY A O 1
ATOM 607 N N . ILE A 1 85 ? 25.275 -17.868 -50.347 1.00 57.94 85 ILE A N 1
ATOM 608 C CA . ILE A 1 85 ? 25.517 -19.284 -50.731 1.00 57.94 85 ILE A CA 1
ATOM 609 C C . ILE A 1 85 ? 25.644 -19.470 -52.248 1.00 57.94 85 ILE A C 1
ATOM 611 O O . ILE A 1 85 ? 25.239 -20.488 -52.805 1.00 57.94 85 ILE A O 1
ATOM 615 N N . VAL A 1 86 ? 26.201 -18.478 -52.939 1.00 66.88 86 VAL A N 1
ATOM 616 C CA . VAL A 1 86 ? 26.578 -18.627 -54.346 1.00 66.88 86 VAL A CA 1
ATOM 617 C C . VAL A 1 86 ? 28.014 -18.153 -54.481 1.00 66.88 86 VAL A C 1
ATOM 619 O O . VAL A 1 86 ? 28.242 -16.953 -54.536 1.00 66.88 86 VAL A O 1
ATOM 622 N N . GLU A 1 87 ? 28.954 -19.100 -54.406 1.00 62.59 87 GLU A N 1
ATOM 623 C CA . GLU A 1 87 ? 30.081 -19.279 -55.340 1.00 62.59 87 GLU A CA 1
ATOM 624 C C . GLU A 1 87 ? 31.161 -20.172 -54.696 1.00 62.59 87 GLU A C 1
ATOM 626 O O . GLU A 1 87 ? 31.923 -19.750 -53.830 1.00 62.59 87 GLU A O 1
ATOM 631 N N . PHE A 1 88 ? 31.206 -21.442 -55.113 1.00 55.16 88 PHE A N 1
ATOM 632 C CA . PHE A 1 88 ? 32.382 -22.299 -54.952 1.00 55.16 88 PHE A CA 1
ATOM 633 C C . PHE A 1 88 ? 33.105 -22.322 -56.304 1.00 55.16 88 PHE A C 1
ATOM 635 O O . PHE A 1 88 ? 32.489 -22.759 -57.280 1.00 55.16 88 PHE A O 1
ATOM 642 N N . PRO A 1 89 ? 34.367 -21.870 -56.402 1.00 60.09 89 PRO A N 1
ATOM 643 C CA . PRO A 1 89 ? 35.117 -21.998 -57.642 1.00 60.09 89 PRO A CA 1
ATOM 644 C C . PRO A 1 89 ? 35.591 -23.448 -57.837 1.00 60.09 89 PRO A C 1
ATOM 646 O O . PRO A 1 89 ? 36.073 -24.086 -56.898 1.00 60.09 89 PRO A O 1
ATOM 649 N N . THR A 1 90 ? 35.424 -23.945 -59.066 1.00 51.97 90 THR A N 1
ATOM 650 C CA . THR A 1 90 ? 36.113 -25.118 -59.639 1.00 51.97 90 THR A CA 1
ATOM 651 C C . THR A 1 90 ? 37.578 -24.833 -59.915 1.00 51.97 90 THR A C 1
ATOM 653 O O . THR A 1 90 ? 37.849 -23.704 -60.388 1.00 51.97 90 THR A O 1
#

Mean predicted aligned error: 12.91 Å

Sequence (90 aa):
LGAWGAARATAAGLAIFLGGAIRDITGHLAENGVLGPALTDPTLGYTFVYHAEIGLLFLTLVALGPLVRVAPLAPKPTADDRFGIVEFPT

Solvent-accessible surface area (backbone atoms only — not comparable to full-atom values): 5521 Å² total; per-residue (Å²): 133,54,71,71,50,53,53,50,52,52,51,52,51,50,51,54,51,52,55,50,51,53,38,51,52,47,38,52,38,23,75,70,40,74,71,32,88,92,44,53,58,82,65,51,34,57,54,52,49,52,53,50,51,55,52,48,53,52,52,51,50,61,62,43,53,70,74,68,55,74,70,77,79,69,77,73,81,58,87,62,88,76,71,82,92,80,83,81,86,130

Radius of gyration: 27.72 Å; Cα contacts (8 Å, |Δi|>4): 29; chains: 1; bounding box: 59×36×79 Å

Foldseek 3Di:
DPPVVVVVVVVVVVVVVVLVVQLVVLQVCLCVCVVHPVRNDSCVSVVSSVVVVVVVVVVVVVVVVVVPPPDPPPPPPDPCVPDDPDDDDD